Protein AF-A0A1V4YV16-F1 (afdb_monomer_lite)

pLDDT: mean 77.06, std 9.64, range [41.5, 89.38]

Radius of gyration: 13.29 Å; 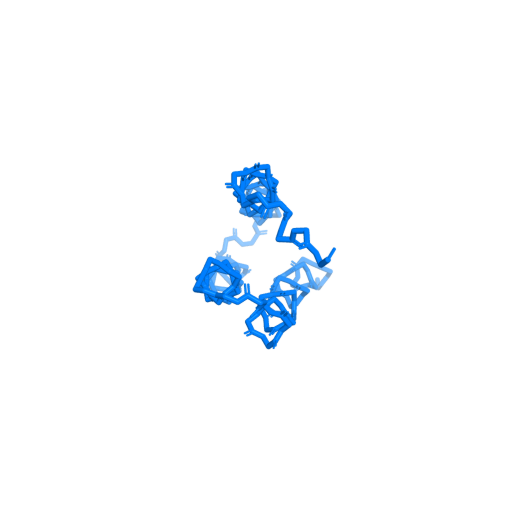chains: 1; bounding box: 34×18×38 Å

Structure (mmCIF, N/CA/C/O backbone):
data_AF-A0A1V4YV16-F1
#
_entry.id   AF-A0A1V4YV16-F1
#
loop_
_atom_site.group_PDB
_atom_site.id
_atom_site.type_symbol
_atom_site.label_atom_id
_atom_site.label_alt_id
_atom_site.label_comp_id
_atom_site.label_asym_id
_atom_site.label_entity_id
_atom_site.label_seq_id
_atom_site.pdbx_PDB_ins_code
_atom_site.Cartn_x
_atom_site.Cartn_y
_atom_site.Cartn_z
_atom_site.occupancy
_atom_site.B_iso_or_equiv
_atom_site.auth_seq_id
_atom_site.auth_comp_id
_atom_site.auth_asym_id
_atom_site.auth_atom_id
_a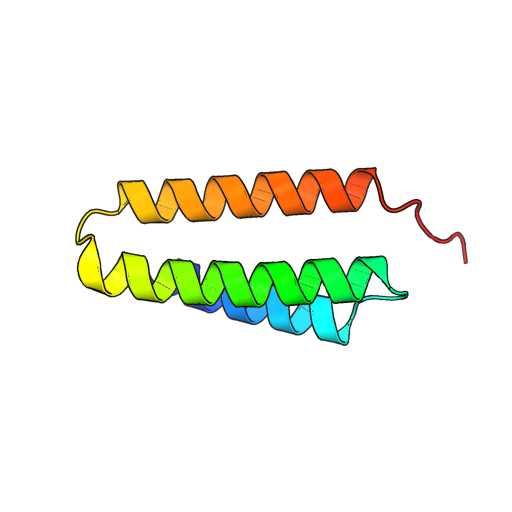tom_site.pdbx_PDB_model_num
ATOM 1 N N . MET A 1 1 ? 15.122 1.429 -8.930 1.00 56.44 1 MET A N 1
ATOM 2 C CA . MET A 1 1 ? 14.963 0.923 -7.545 1.00 56.44 1 MET A CA 1
ATOM 3 C C . MET A 1 1 ? 13.949 1.714 -6.714 1.00 56.44 1 MET A C 1
ATOM 5 O O . MET A 1 1 ? 13.219 1.077 -5.971 1.00 56.44 1 MET A O 1
ATOM 9 N N . LEU A 1 2 ? 13.816 3.043 -6.865 1.00 65.25 2 LEU A N 1
ATOM 10 C CA . LEU A 1 2 ? 12.814 3.831 -6.115 1.00 65.25 2 LEU A CA 1
ATOM 11 C C . LEU A 1 2 ? 11.345 3.409 -6.338 1.00 65.25 2 LEU A C 1
ATOM 13 O O . LEU A 1 2 ? 10.533 3.543 -5.432 1.00 65.25 2 LEU A O 1
ATOM 17 N N . ILE A 1 3 ? 11.004 2.864 -7.511 1.00 64.81 3 ILE A N 1
ATOM 18 C CA . ILE A 1 3 ? 9.623 2.492 -7.879 1.00 64.81 3 ILE A CA 1
ATOM 19 C C . ILE A 1 3 ? 8.971 1.440 -6.960 1.00 64.81 3 ILE A C 1
ATOM 21 O O . ILE A 1 3 ? 7.750 1.419 -6.822 1.00 64.81 3 ILE A O 1
ATOM 25 N N . TYR A 1 4 ? 9.765 0.616 -6.270 1.00 66.31 4 TYR A N 1
ATOM 26 C CA . TYR A 1 4 ? 9.257 -0.435 -5.379 1.00 66.31 4 TYR A CA 1
ATOM 27 C C . TYR A 1 4 ? 8.898 0.074 -3.976 1.00 66.31 4 TYR A C 1
ATOM 29 O O . TYR A 1 4 ? 8.132 -0.573 -3.263 1.00 66.31 4 TYR A O 1
ATOM 37 N N . ILE A 1 5 ? 9.402 1.253 -3.589 1.00 77.44 5 ILE A N 1
ATOM 38 C CA . ILE A 1 5 ? 9.168 1.834 -2.261 1.00 77.44 5 ILE A CA 1
ATOM 39 C C . ILE A 1 5 ? 7.678 2.139 -2.055 1.00 77.44 5 ILE A C 1
ATOM 41 O O . ILE A 1 5 ? 7.144 1.857 -0.986 1.00 77.44 5 ILE A O 1
ATOM 45 N N . GLY A 1 6 ? 6.978 2.625 -3.086 1.00 78.56 6 GLY A N 1
ATOM 46 C CA . GLY A 1 6 ? 5.545 2.935 -2.997 1.00 78.56 6 GLY A CA 1
ATOM 47 C C . GLY A 1 6 ? 4.675 1.727 -2.628 1.00 78.56 6 GLY A C 1
ATOM 48 O O . GLY A 1 6 ? 3.798 1.833 -1.775 1.00 78.56 6 GLY A O 1
ATOM 49 N N . GLY A 1 7 ? 4.972 0.554 -3.194 1.00 75.31 7 GLY A N 1
ATOM 50 C CA . GLY A 1 7 ? 4.255 -0.694 -2.905 1.00 75.31 7 GLY A CA 1
ATOM 51 C C . GLY A 1 7 ? 4.491 -1.201 -1.494 1.00 75.31 7 GLY A C 1
ATOM 52 O O . GLY A 1 7 ? 3.571 -1.663 -0.825 1.00 75.31 7 GLY A O 1
ATOM 53 N N . PHE A 1 8 ? 5.722 -1.053 -1.015 1.00 79.25 8 PHE A N 1
ATOM 54 C CA . PHE A 1 8 ? 6.072 -1.398 0.355 1.00 79.25 8 PHE A CA 1
ATOM 55 C C . PHE A 1 8 ? 5.325 -0.513 1.367 1.00 79.25 8 PHE A C 1
ATOM 57 O O . PHE A 1 8 ? 4.753 -1.024 2.330 1.00 79.25 8 PHE A O 1
ATOM 64 N N . PHE A 1 9 ? 5.237 0.796 1.109 1.00 84.19 9 PHE A N 1
ATOM 65 C CA . PHE A 1 9 ? 4.439 1.716 1.927 1.00 84.19 9 PHE A CA 1
ATOM 66 C C . PHE A 1 9 ? 2.938 1.407 1.882 1.00 84.19 9 PHE A C 1
ATOM 68 O O . PHE A 1 9 ? 2.276 1.495 2.914 1.00 84.19 9 PHE A O 1
ATOM 75 N N . LEU A 1 10 ? 2.410 1.002 0.724 1.00 82.62 10 LEU A N 1
ATOM 76 C CA . LEU A 1 10 ? 1.027 0.543 0.560 1.00 82.62 10 LEU A CA 1
ATOM 77 C C . LEU A 1 10 ? 0.706 -0.653 1.466 1.00 82.62 10 LEU A C 1
ATOM 79 O O . LEU A 1 10 ? -0.292 -0.636 2.186 1.00 82.62 10 LEU A O 1
ATOM 83 N N . ILE A 1 11 ? 1.583 -1.660 1.483 1.00 83.12 11 ILE A N 1
ATOM 84 C CA . ILE A 1 11 ? 1.424 -2.841 2.341 1.00 83.12 11 ILE A CA 1
ATOM 85 C C . ILE A 1 11 ? 1.475 -2.441 3.819 1.00 83.12 11 ILE A C 1
ATOM 87 O O . ILE A 1 11 ? 0.604 -2.845 4.586 1.00 83.12 11 ILE A O 1
ATOM 91 N N . ILE A 1 12 ? 2.446 -1.613 4.220 1.00 85.12 12 ILE A N 1
ATOM 92 C CA . ILE A 1 12 ? 2.557 -1.129 5.606 1.00 85.12 12 ILE A CA 1
ATOM 93 C C . ILE A 1 12 ? 1.302 -0.353 6.017 1.00 85.12 12 ILE A C 1
ATOM 95 O O . ILE A 1 12 ? 0.750 -0.601 7.087 1.00 85.12 12 ILE A O 1
ATOM 99 N N . SER A 1 13 ? 0.821 0.552 5.164 1.00 82.62 13 SER A N 1
ATOM 100 C CA . SER A 1 13 ? -0.398 1.324 5.409 1.00 82.62 13 SER A CA 1
ATOM 101 C C . SER A 1 13 ? -1.619 0.414 5.573 1.00 82.62 13 SER A C 1
ATOM 103 O O . SER A 1 13 ? -2.377 0.587 6.529 1.00 82.62 13 SER A O 1
ATOM 105 N N . GLY A 1 14 ? -1.767 -0.599 4.713 1.00 81.19 14 GLY A N 1
ATOM 106 C CA . GLY A 1 14 ? -2.827 -1.603 4.818 1.00 81.19 14 GLY A CA 1
ATOM 107 C C . GLY A 1 14 ? -2.755 -2.415 6.114 1.00 81.19 14 GLY A C 1
ATOM 108 O O . GLY A 1 14 ? 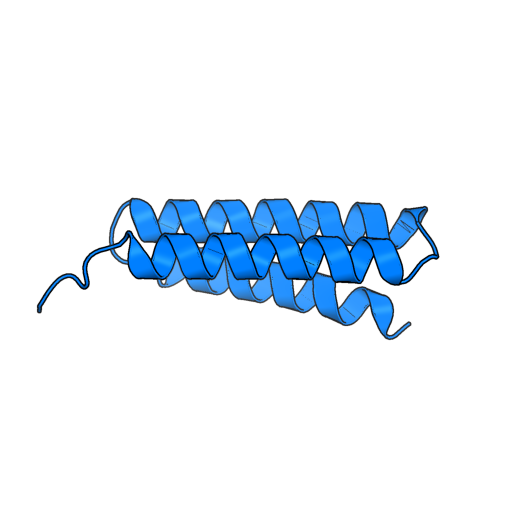-3.773 -2.606 6.777 1.00 81.19 14 GLY A O 1
ATOM 109 N N . ILE A 1 15 ? -1.554 -2.832 6.530 1.00 83.88 15 ILE A N 1
ATOM 110 C CA . ILE A 1 15 ? -1.338 -3.544 7.800 1.00 83.88 15 ILE A CA 1
ATOM 111 C C . ILE A 1 15 ? -1.718 -2.658 8.993 1.00 83.88 15 ILE A C 1
ATOM 113 O O . ILE A 1 15 ? -2.444 -3.108 9.880 1.00 83.88 15 ILE A O 1
ATOM 117 N N . ILE A 1 16 ? -1.279 -1.395 9.012 1.00 83.12 16 ILE A N 1
ATOM 118 C CA . ILE A 1 16 ? -1.618 -0.447 10.084 1.00 83.12 16 ILE A CA 1
ATOM 119 C C . ILE A 1 16 ? -3.133 -0.241 10.147 1.00 83.12 16 ILE A C 1
ATOM 121 O O . ILE A 1 16 ? -3.705 -0.293 11.232 1.00 83.12 16 ILE A O 1
ATOM 125 N N . ALA A 1 17 ? -3.798 -0.061 9.005 1.00 77.00 17 ALA A N 1
ATOM 126 C CA . ALA A 1 17 ? -5.248 0.095 8.947 1.00 77.00 17 ALA A CA 1
ATOM 127 C C . ALA A 1 17 ? -5.996 -1.172 9.402 1.00 77.00 17 ALA A C 1
ATOM 129 O O . ALA A 1 17 ? -7.015 -1.067 10.080 1.00 77.00 17 ALA A O 1
ATOM 130 N N . LEU A 1 18 ? -5.472 -2.365 9.105 1.00 79.62 18 LEU A N 1
ATOM 131 C CA . LEU A 1 18 ? -6.068 -3.630 9.540 1.00 79.62 18 LEU A CA 1
ATOM 132 C C . LEU A 1 18 ? -5.985 -3.811 11.064 1.00 79.62 18 LEU A C 1
ATOM 134 O O . LEU A 1 18 ? -6.927 -4.315 11.676 1.00 79.62 18 LEU A O 1
ATOM 138 N N . ILE A 1 19 ? -4.868 -3.397 11.668 1.00 81.00 19 ILE A N 1
ATOM 139 C CA . ILE A 1 19 ? -4.624 -3.513 13.113 1.00 81.00 19 ILE A CA 1
ATOM 140 C C . ILE A 1 19 ? -5.321 -2.385 13.890 1.00 81.00 19 ILE A C 1
ATOM 142 O O . ILE A 1 19 ? -5.870 -2.627 14.962 1.00 81.00 19 ILE A O 1
ATOM 146 N N . SER A 1 20 ? -5.311 -1.164 13.353 1.00 75.38 20 SER A N 1
ATOM 147 C CA . SER A 1 20 ? -5.835 0.050 13.997 1.00 75.38 20 SER A CA 1
ATOM 148 C C . SER A 1 20 ? -7.326 0.293 13.718 1.00 75.38 20 SER A C 1
ATOM 150 O O . SER A 1 20 ? -7.964 1.120 14.368 1.00 75.38 20 SER A O 1
ATOM 152 N N . GLY A 1 21 ? -7.907 -0.416 12.746 1.00 67.44 21 GLY A N 1
ATOM 153 C CA . GLY A 1 21 ? -9.300 -0.258 12.349 1.00 67.44 21 GLY A CA 1
ATOM 154 C C . GLY A 1 21 ? -10.272 -0.607 13.476 1.00 67.44 21 GLY A C 1
ATOM 155 O O . GLY A 1 21 ? -10.475 -1.783 13.788 1.00 67.44 21 GLY A O 1
ATOM 156 N N . LYS A 1 22 ? -10.915 0.415 14.053 1.00 63.97 22 LYS A N 1
ATOM 157 C CA . LYS A 1 22 ? -12.091 0.250 14.915 1.00 63.97 22 LYS A CA 1
ATOM 158 C C . LYS A 1 22 ? -13.283 -0.160 14.036 1.00 63.97 22 LYS A C 1
ATOM 160 O O . LYS A 1 22 ? -13.573 0.476 13.025 1.00 63.97 22 LYS A O 1
ATOM 165 N N . GLY A 1 23 ? -13.930 -1.267 14.393 1.00 69.81 23 GLY A N 1
ATOM 166 C CA . GLY A 1 23 ? -15.105 -1.789 13.693 1.00 69.81 23 GLY A CA 1
ATOM 167 C C . GLY A 1 23 ? -14.831 -2.555 12.381 1.00 69.81 23 GLY A C 1
ATOM 168 O O . GLY A 1 23 ? -13.689 -2.695 11.932 1.00 69.81 23 GLY A O 1
ATOM 169 N N . PRO A 1 24 ? -15.887 -3.113 11.757 1.00 66.44 24 PRO A N 1
ATOM 170 C CA . PRO A 1 24 ? -15.773 -3.916 10.538 1.00 66.44 24 PRO A CA 1
ATOM 171 C C . PRO A 1 24 ? -15.221 -3.116 9.352 1.00 66.44 24 PRO A C 1
ATOM 173 O O . PRO A 1 24 ? -14.384 -3.627 8.613 1.00 66.44 24 PRO A O 1
ATOM 176 N N . SER A 1 25 ? -15.643 -1.859 9.189 1.00 65.50 25 SER A N 1
ATOM 177 C CA . SER A 1 25 ? -15.240 -0.975 8.085 1.00 65.50 25 SER A CA 1
ATOM 178 C C . SER A 1 25 ? -13.731 -0.716 8.054 1.00 65.50 25 SER A C 1
ATOM 180 O O . SER A 1 25 ? -13.114 -0.836 6.996 1.00 65.50 25 SER A O 1
ATOM 182 N N . GLY A 1 26 ? -13.112 -0.453 9.211 1.00 67.81 26 GLY A N 1
ATOM 183 C CA . GLY A 1 26 ? -11.664 -0.248 9.318 1.00 67.81 26 GLY A CA 1
ATOM 184 C C . GLY A 1 26 ? -10.856 -1.497 8.948 1.00 67.81 26 GLY A C 1
ATOM 185 O O . GLY A 1 26 ? -9.863 -1.410 8.224 1.00 67.81 26 GLY A O 1
ATOM 186 N N . ARG A 1 27 ? -11.327 -2.682 9.360 1.00 75.31 27 ARG A N 1
ATOM 187 C CA . ARG A 1 27 ? -10.691 -3.965 9.009 1.00 75.31 27 ARG A CA 1
ATOM 188 C C . ARG A 1 27 ? -10.801 -4.285 7.517 1.00 75.31 27 ARG A C 1
ATOM 190 O O . ARG A 1 27 ? -9.827 -4.756 6.930 1.00 75.31 27 ARG A O 1
ATOM 197 N N . TRP A 1 28 ? -11.943 -3.992 6.892 1.00 76.50 28 TRP A N 1
ATOM 198 C CA . TRP A 1 28 ? -12.116 -4.144 5.442 1.00 76.50 28 TRP A CA 1
ATOM 199 C C . TRP A 1 28 ? -11.219 -3.183 4.651 1.00 76.50 28 TRP A C 1
ATOM 201 O O . TRP A 1 28 ? -10.594 -3.609 3.680 1.00 76.50 28 TRP A O 1
ATOM 211 N N . GLY A 1 29 ? -11.081 -1.930 5.097 1.00 78.25 29 GLY A N 1
ATOM 212 C CA . GLY A 1 29 ? -10.157 -0.962 4.494 1.00 78.25 29 GLY A CA 1
ATOM 213 C C . GLY A 1 29 ? -8.693 -1.414 4.565 1.00 78.25 29 GLY A C 1
ATOM 214 O O . GLY A 1 29 ? -7.974 -1.358 3.566 1.00 78.25 29 GLY A O 1
ATOM 215 N N . GLY A 1 30 ? -8.268 -1.954 5.711 1.00 80.88 30 GLY A N 1
ATOM 216 C CA . GLY A 1 30 ? -6.926 -2.518 5.873 1.00 80.88 30 GLY A CA 1
ATOM 217 C C . GLY A 1 30 ? -6.656 -3.725 4.975 1.00 80.88 30 GLY A C 1
ATOM 218 O O . GLY A 1 30 ? -5.620 -3.786 4.311 1.00 80.88 30 GLY A O 1
ATOM 219 N N . LEU A 1 31 ? -7.612 -4.654 4.882 1.00 84.62 31 LEU A N 1
ATOM 220 C CA . LEU A 1 31 ? -7.494 -5.825 4.010 1.00 84.62 31 LEU A CA 1
ATOM 221 C C . LEU A 1 31 ? -7.376 -5.427 2.530 1.00 84.62 31 LEU A C 1
ATOM 223 O O . LEU A 1 31 ? -6.523 -5.958 1.817 1.00 84.62 31 LEU A O 1
ATOM 227 N N . LEU A 1 32 ? -8.180 -4.457 2.083 1.00 84.81 32 LEU A N 1
ATOM 228 C CA . LEU A 1 32 ? -8.105 -3.922 0.722 1.00 84.81 32 LEU A CA 1
ATOM 229 C C . LEU A 1 32 ? -6.746 -3.271 0.439 1.00 84.81 32 LEU A C 1
ATOM 231 O O . LEU A 1 32 ? -6.195 -3.488 -0.638 1.00 84.81 32 LEU A O 1
ATOM 235 N N . GLY A 1 33 ? -6.168 -2.544 1.399 1.00 83.69 33 GLY A N 1
ATOM 236 C CA . GLY A 1 33 ? -4.838 -1.949 1.242 1.00 83.69 33 GLY A CA 1
ATOM 237 C C . GLY A 1 33 ? -3.707 -2.965 1.128 1.00 83.69 33 GLY A C 1
ATOM 238 O O . GLY A 1 33 ? -2.811 -2.792 0.302 1.00 83.69 33 GLY A O 1
ATOM 239 N N . ILE A 1 34 ? -3.779 -4.068 1.875 1.00 85.94 34 ILE A N 1
ATOM 240 C CA . ILE A 1 34 ? -2.808 -5.165 1.749 1.00 85.94 34 ILE A CA 1
ATOM 241 C C . ILE A 1 34 ? -2.917 -5.812 0.364 1.00 85.94 34 ILE A C 1
ATOM 243 O O . ILE A 1 34 ? -1.903 -5.990 -0.312 1.00 85.94 34 ILE A O 1
ATOM 247 N N . ILE A 1 35 ? -4.138 -6.121 -0.086 1.00 89.38 35 ILE A N 1
ATOM 248 C CA . ILE A 1 35 ? -4.381 -6.724 -1.404 1.00 89.38 35 ILE A CA 1
ATOM 249 C C . ILE A 1 35 ? -3.869 -5.801 -2.519 1.00 89.38 35 ILE A C 1
ATOM 251 O O . ILE A 1 35 ? -3.142 -6.255 -3.404 1.00 89.38 35 ILE A O 1
ATOM 255 N N . LEU A 1 36 ? -4.175 -4.501 -2.456 1.00 86.44 36 LEU A N 1
ATOM 256 C CA . LEU A 1 36 ? -3.711 -3.536 -3.454 1.00 86.44 36 LEU A CA 1
ATOM 257 C C . LEU A 1 36 ? -2.187 -3.357 -3.435 1.00 86.44 36 LEU A C 1
ATOM 259 O O . LEU A 1 36 ? -1.577 -3.224 -4.494 1.00 86.44 36 LEU A O 1
ATOM 263 N N . GLY A 1 37 ? -1.555 -3.409 -2.261 1.00 84.00 37 GLY A N 1
ATOM 264 C CA . GLY A 1 37 ? -0.098 -3.372 -2.127 1.00 84.00 37 GLY A CA 1
ATOM 265 C C . GLY A 1 37 ? 0.600 -4.605 -2.715 1.00 84.00 37 GLY A C 1
ATOM 266 O O . GLY A 1 37 ? 1.649 -4.480 -3.350 1.00 84.00 37 GLY A O 1
ATOM 267 N N . ILE A 1 38 ? -0.003 -5.791 -2.584 1.00 87.81 38 ILE A N 1
ATOM 268 C CA . ILE A 1 38 ? 0.493 -7.014 -3.236 1.00 87.81 38 ILE A CA 1
ATOM 269 C C . ILE A 1 38 ? 0.368 -6.889 -4.760 1.00 87.81 38 ILE A C 1
ATOM 271 O O . ILE A 1 38 ? 1.336 -7.160 -5.474 1.00 87.81 38 ILE A O 1
ATOM 275 N N . ILE A 1 39 ? -0.778 -6.413 -5.262 1.00 87.19 39 ILE A N 1
ATOM 276 C CA . ILE A 1 39 ? -0.978 -6.147 -6.696 1.00 87.19 39 ILE A CA 1
ATOM 277 C C . ILE A 1 39 ? 0.052 -5.127 -7.198 1.00 87.19 39 ILE A C 1
ATOM 279 O O . ILE A 1 39 ? 0.634 -5.329 -8.262 1.00 87.19 39 ILE A O 1
ATOM 283 N N . TYR A 1 40 ? 0.354 -4.089 -6.412 1.00 84.75 40 TYR A N 1
ATOM 284 C CA . TYR A 1 40 ? 1.392 -3.113 -6.743 1.00 84.75 40 TYR A CA 1
ATOM 285 C C . TYR A 1 40 ? 2.757 -3.765 -6.907 1.00 84.75 40 TYR A C 1
ATOM 287 O O . TYR A 1 40 ? 3.460 -3.449 -7.861 1.00 84.75 40 TYR A O 1
ATOM 295 N N . MET A 1 41 ? 3.158 -4.662 -6.003 1.00 81.25 41 MET A N 1
ATOM 296 C CA . MET A 1 41 ? 4.450 -5.339 -6.132 1.00 81.25 41 MET A CA 1
ATOM 297 C C . MET A 1 41 ? 4.504 -6.225 -7.373 1.00 81.25 41 MET A C 1
ATOM 299 O O . MET A 1 41 ? 5.498 -6.189 -8.091 1.00 81.25 41 MET A O 1
ATOM 303 N N . ILE A 1 42 ? 3.432 -6.967 -7.657 1.00 85.12 42 ILE A N 1
ATOM 304 C CA . ILE A 1 42 ? 3.330 -7.804 -8.858 1.00 85.12 42 ILE A CA 1
ATOM 305 C C . ILE A 1 42 ? 3.480 -6.927 -10.107 1.00 85.12 42 ILE A C 1
ATOM 307 O O . ILE A 1 42 ? 4.369 -7.159 -10.922 1.00 85.12 42 ILE A O 1
ATOM 311 N N . VAL A 1 43 ? 2.688 -5.860 -10.224 1.00 82.50 43 VAL A N 1
ATOM 312 C CA . VAL A 1 43 ? 2.773 -4.919 -11.353 1.00 82.50 43 VAL A CA 1
ATOM 313 C C . VAL A 1 43 ? 4.140 -4.230 -11.396 1.00 82.50 43 VAL A C 1
ATOM 315 O O . VAL A 1 43 ? 4.703 -4.081 -12.470 1.00 82.50 43 VAL A O 1
ATOM 318 N N . GLY A 1 44 ? 4.731 -3.888 -10.253 1.00 77.00 44 GLY A N 1
ATOM 319 C CA . GLY A 1 44 ? 6.080 -3.330 -10.148 1.00 77.00 44 GLY A CA 1
ATOM 320 C C . GLY A 1 44 ? 7.166 -4.222 -10.735 1.00 77.00 44 GLY A C 1
ATOM 321 O O . GLY A 1 44 ? 8.101 -3.714 -11.349 1.00 77.00 44 GLY A O 1
ATOM 322 N N . ILE A 1 45 ? 7.029 -5.538 -10.573 1.00 76.44 45 ILE A N 1
ATOM 323 C CA . ILE A 1 45 ? 7.972 -6.532 -11.093 1.00 76.44 45 ILE A CA 1
ATOM 324 C C . ILE A 1 45 ? 7.824 -6.696 -12.615 1.00 76.44 45 ILE A C 1
ATOM 326 O O . ILE A 1 45 ? 8.830 -6.864 -13.301 1.00 76.44 45 ILE A O 1
ATOM 330 N N . TYR A 1 46 ? 6.600 -6.625 -13.151 1.00 77.12 46 TYR A N 1
ATOM 331 C CA . TYR A 1 46 ? 6.332 -6.893 -14.573 1.00 77.12 46 TYR A CA 1
ATOM 332 C C . TYR A 1 46 ? 6.290 -5.651 -15.468 1.00 77.12 46 TYR A C 1
ATOM 334 O O . TYR A 1 46 ? 6.648 -5.735 -16.640 1.00 77.12 46 TYR A O 1
ATOM 342 N N . ALA A 1 47 ? 5.818 -4.514 -14.958 1.00 66.75 47 ALA A N 1
ATOM 343 C CA . ALA A 1 47 ? 5.427 -3.396 -15.806 1.00 66.75 47 ALA A CA 1
ATOM 344 C C . ALA A 1 47 ? 6.609 -2.549 -16.281 1.00 66.75 47 ALA A C 1
ATOM 346 O O . ALA A 1 47 ? 6.465 -1.917 -17.319 1.00 66.75 47 ALA A O 1
ATOM 347 N N . LEU A 1 48 ? 7.745 -2.511 -15.563 1.00 65.31 48 LEU A N 1
ATOM 348 C CA . LEU A 1 48 ? 8.936 -1.662 -15.820 1.00 65.31 48 LEU A CA 1
ATOM 349 C C . LEU A 1 48 ? 8.664 -0.159 -16.081 1.00 65.31 48 LEU A C 1
ATOM 351 O O . LEU A 1 48 ? 9.606 0.625 -16.179 1.00 65.31 48 LEU A O 1
ATOM 355 N N . ASP A 1 49 ? 7.400 0.254 -16.126 1.00 76.44 49 ASP A N 1
ATOM 356 C CA . ASP A 1 49 ? 6.916 1.591 -16.394 1.00 76.44 49 ASP A CA 1
ATOM 357 C C . ASP A 1 49 ? 6.297 2.157 -15.099 1.00 76.44 49 ASP A C 1
ATOM 359 O O . ASP A 1 49 ? 5.289 1.636 -14.600 1.00 76.44 49 ASP A O 1
ATOM 363 N N . PRO A 1 50 ? 6.899 3.219 -14.531 1.00 75.12 50 PRO A N 1
ATOM 364 C CA . PRO A 1 50 ? 6.431 3.873 -13.312 1.00 75.12 50 PRO A CA 1
ATOM 365 C C . PRO A 1 50 ? 4.982 4.376 -13.376 1.00 75.12 50 PRO A C 1
ATOM 367 O O . PRO A 1 50 ? 4.367 4.580 -12.326 1.00 75.12 50 PRO A O 1
ATOM 370 N N . PHE A 1 51 ? 4.430 4.587 -14.573 1.00 81.69 51 PHE A N 1
ATOM 371 C CA . PHE A 1 51 ? 3.088 5.127 -14.762 1.00 81.69 51 PHE A CA 1
ATOM 372 C C . PHE A 1 51 ? 2.002 4.212 -14.180 1.00 81.69 51 PHE A C 1
ATOM 374 O O . PHE A 1 51 ? 1.130 4.680 -13.447 1.00 81.69 51 PHE A O 1
ATOM 381 N N . TYR A 1 52 ? 2.083 2.900 -14.424 1.00 81.06 52 TYR A N 1
ATOM 382 C CA . TYR A 1 52 ? 1.098 1.938 -13.907 1.00 81.06 52 TYR A CA 1
ATOM 383 C C . TYR A 1 52 ? 1.105 1.865 -12.380 1.00 81.06 52 TYR A C 1
ATOM 385 O O . TYR A 1 52 ? 0.062 1.690 -11.750 1.00 81.06 52 TYR A O 1
ATOM 393 N N . LEU A 1 53 ? 2.279 2.043 -11.779 1.00 81.50 53 LEU A N 1
ATOM 394 C CA . LEU A 1 53 ? 2.452 2.040 -10.333 1.00 81.50 53 LEU A CA 1
ATOM 395 C C . LEU A 1 53 ? 1.833 3.306 -9.727 1.00 81.50 53 LEU A C 1
ATOM 397 O O . LEU A 1 53 ? 1.068 3.223 -8.765 1.00 81.50 53 LEU A O 1
ATOM 401 N N . ALA A 1 54 ? 2.095 4.472 -10.324 1.00 80.81 54 ALA A N 1
ATOM 402 C CA . ALA A 1 54 ? 1.491 5.734 -9.900 1.00 80.81 54 ALA A CA 1
ATOM 403 C C . ALA A 1 54 ? -0.045 5.705 -10.000 1.00 80.81 54 ALA A C 1
ATOM 405 O O . ALA A 1 54 ? -0.728 6.160 -9.081 1.00 80.81 54 ALA A O 1
ATOM 406 N N . LEU A 1 55 ? -0.589 5.109 -11.066 1.00 84.75 55 LEU A N 1
ATOM 407 C CA . LEU A 1 55 ? -2.029 4.911 -11.244 1.00 84.75 55 LEU A CA 1
ATOM 408 C C . LEU A 1 55 ? -2.607 4.054 -10.105 1.00 84.75 55 LEU A C 1
ATOM 410 O O . LEU A 1 55 ? -3.606 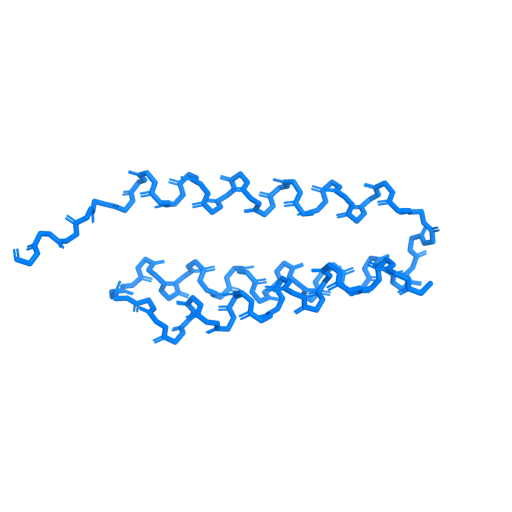4.423 -9.487 1.00 84.75 55 LEU A O 1
ATOM 414 N N . LEU A 1 56 ? -1.945 2.946 -9.771 1.00 83.38 56 LEU A N 1
ATOM 415 C CA . LEU A 1 56 ? -2.406 2.040 -8.722 1.00 83.38 56 LEU A CA 1
ATOM 416 C C . LEU A 1 56 ? -2.394 2.696 -7.327 1.00 83.38 56 LEU A C 1
ATOM 418 O O . LEU A 1 56 ? -3.328 2.497 -6.548 1.00 83.38 56 LEU A O 1
ATOM 422 N N . ILE A 1 57 ? -1.395 3.538 -7.037 1.00 83.94 57 ILE A N 1
ATOM 423 C CA . ILE A 1 57 ? -1.381 4.387 -5.831 1.00 83.94 57 ILE A CA 1
ATOM 424 C C . ILE A 1 57 ? -2.531 5.399 -5.862 1.00 83.94 57 ILE A C 1
ATOM 426 O O . ILE A 1 57 ? -3.210 5.581 -4.854 1.00 83.94 57 ILE A O 1
ATOM 430 N N . GLY A 1 58 ? -2.783 6.043 -7.004 1.00 85.75 58 GLY A N 1
ATOM 431 C CA . GLY A 1 58 ? -3.890 6.989 -7.151 1.00 85.75 58 GLY A CA 1
ATOM 432 C C . GLY A 1 58 ? -5.248 6.350 -6.847 1.00 85.75 58 GLY A C 1
ATOM 433 O O . GLY A 1 58 ? -6.027 6.903 -6.072 1.00 85.75 58 GLY A O 1
ATOM 434 N N . ILE A 1 59 ? -5.499 5.149 -7.380 1.00 86.62 59 ILE A N 1
ATOM 435 C CA . ILE A 1 59 ? -6.716 4.374 -7.089 1.00 86.62 59 ILE A CA 1
ATOM 436 C C . ILE A 1 59 ? -6.818 4.076 -5.592 1.00 86.62 59 ILE A C 1
ATOM 438 O O . ILE A 1 59 ? -7.879 4.279 -5.003 1.00 86.62 59 ILE A O 1
ATOM 442 N N . PHE A 1 60 ? -5.725 3.633 -4.964 1.00 83.62 60 PHE A N 1
ATOM 443 C CA . PHE A 1 60 ? -5.715 3.355 -3.530 1.00 83.62 60 PHE A CA 1
ATOM 444 C C . PHE A 1 60 ? -6.131 4.569 -2.695 1.00 83.62 60 PHE A C 1
ATOM 446 O O . PHE A 1 60 ? -6.997 4.459 -1.830 1.00 83.62 60 PHE A O 1
ATOM 453 N N . LEU A 1 61 ? -5.531 5.731 -2.966 1.00 82.62 61 LEU A N 1
ATOM 454 C CA . LEU A 1 61 ? -5.789 6.957 -2.213 1.00 82.62 61 LEU A CA 1
ATOM 455 C C . LEU A 1 61 ? -7.238 7.426 -2.366 1.00 82.62 61 LEU A C 1
ATOM 457 O O . LEU A 1 61 ? -7.846 7.847 -1.383 1.00 82.62 61 LEU A O 1
ATOM 461 N N . ILE A 1 62 ? -7.808 7.305 -3.569 1.00 88.06 62 ILE A N 1
ATOM 462 C CA . ILE A 1 62 ? -9.219 7.626 -3.815 1.00 88.06 62 ILE A CA 1
ATOM 463 C C . ILE A 1 62 ? -10.122 6.701 -2.995 1.00 88.06 62 ILE A C 1
ATOM 465 O O . ILE A 1 62 ? -11.014 7.185 -2.301 1.00 88.06 62 ILE A O 1
ATOM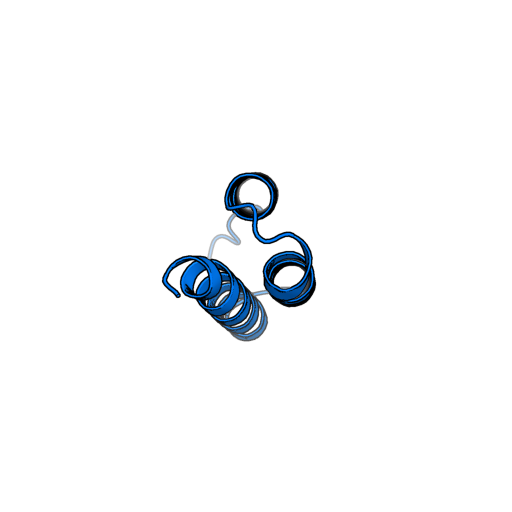 469 N N . LEU A 1 63 ? -9.875 5.388 -3.024 1.00 84.25 63 LEU A N 1
ATOM 470 C CA . LEU A 1 63 ? -10.661 4.422 -2.251 1.00 84.25 63 LEU A CA 1
ATOM 471 C C . LEU A 1 63 ? -10.586 4.712 -0.748 1.00 84.25 63 LEU A C 1
ATOM 473 O O . LEU A 1 63 ? -11.619 4.756 -0.085 1.00 84.25 63 LEU A O 1
ATOM 477 N N . MET A 1 64 ? -9.387 4.967 -0.222 1.00 78.94 64 MET A N 1
ATOM 478 C CA . MET A 1 64 ? -9.193 5.304 1.190 1.00 78.94 64 MET A CA 1
ATOM 479 C C . MET A 1 64 ? -9.896 6.607 1.575 1.00 78.94 64 MET A C 1
ATOM 481 O O . MET A 1 64 ? -10.564 6.651 2.607 1.00 78.94 64 MET A O 1
ATOM 485 N N . GLY A 1 65 ? -9.805 7.643 0.737 1.00 80.31 65 GLY A N 1
ATOM 486 C CA . GLY A 1 65 ? -10.503 8.909 0.961 1.00 80.31 65 GLY A CA 1
ATOM 487 C C . GLY A 1 65 ? -12.024 8.743 0.967 1.00 80.31 65 GLY A C 1
ATOM 488 O O . GLY A 1 65 ? -12.697 9.277 1.845 1.00 80.31 65 GLY A O 1
ATOM 489 N N . ILE A 1 66 ? -12.568 7.938 0.047 1.00 85.19 66 ILE A N 1
ATOM 490 C CA . ILE A 1 66 ? -14.000 7.607 0.019 1.00 85.19 66 ILE A CA 1
ATOM 491 C C . ILE A 1 66 ? -14.397 6.860 1.296 1.00 85.19 66 ILE A C 1
ATOM 493 O O . ILE A 1 66 ? -15.357 7.256 1.953 1.00 85.19 66 ILE A O 1
ATOM 497 N N . PHE A 1 67 ? -13.658 5.819 1.690 1.00 78.50 67 PHE A N 1
ATOM 498 C CA . PHE A 1 67 ? -13.955 5.073 2.916 1.00 78.50 67 PHE A CA 1
ATOM 499 C C . PHE A 1 67 ? -13.891 5.946 4.167 1.00 78.50 67 PHE A C 1
ATOM 501 O O . PHE A 1 67 ? -14.709 5.766 5.066 1.00 78.50 67 PHE A O 1
ATOM 508 N N . GLN A 1 68 ? -12.967 6.902 4.222 1.00 77.31 68 GLN A N 1
ATOM 509 C CA . GLN A 1 68 ? -12.862 7.834 5.339 1.00 77.31 68 GLN A CA 1
ATOM 510 C C . GLN A 1 68 ? -14.081 8.758 5.442 1.00 77.31 68 GLN A C 1
ATOM 512 O O . GLN A 1 68 ? -14.530 9.041 6.546 1.00 77.31 68 GLN A O 1
ATOM 517 N N . ILE A 1 69 ? -14.630 9.208 4.312 1.00 81.69 69 ILE A N 1
ATOM 518 C CA . ILE A 1 69 ? -15.839 10.045 4.285 1.00 81.69 69 ILE A CA 1
ATOM 519 C C . ILE A 1 69 ? -17.086 9.217 4.625 1.00 81.69 69 ILE A C 1
ATOM 521 O O . ILE A 1 69 ? -17.978 9.698 5.320 1.00 81.69 69 ILE A O 1
ATOM 525 N N . LEU A 1 70 ? -17.161 7.978 4.128 1.00 79.06 70 LEU A N 1
ATOM 526 C CA . LEU A 1 70 ? -18.316 7.095 4.321 1.00 79.06 70 LEU A CA 1
ATOM 527 C C . LEU A 1 70 ? -18.349 6.417 5.692 1.00 79.06 70 LEU A C 1
ATOM 529 O O . LEU A 1 70 ? -19.415 5.967 6.105 1.00 79.06 70 LEU A O 1
ATOM 533 N N . THR A 1 71 ? -17.216 6.309 6.383 1.00 69.56 71 THR A N 1
ATOM 534 C CA . THR A 1 71 ? -17.186 5.803 7.755 1.00 69.56 71 THR A CA 1
ATOM 535 C C . THR A 1 71 ? -17.526 6.976 8.672 1.00 69.56 71 THR A C 1
ATOM 537 O O . THR A 1 71 ? -16.673 7.848 8.844 1.00 69.56 71 THR A O 1
ATOM 540 N N . PRO A 1 72 ? -18.747 7.062 9.240 1.00 59.25 72 PRO A N 1
ATOM 541 C CA . PRO A 1 72 ? -19.040 8.102 10.213 1.00 59.25 72 PRO A CA 1
ATOM 542 C C . PRO A 1 72 ? -18.025 7.972 11.344 1.00 59.25 72 PRO A C 1
ATOM 544 O O . PRO A 1 72 ? -17.770 6.862 11.816 1.00 59.25 72 PRO A O 1
ATOM 547 N N . ALA A 1 73 ? -17.414 9.093 11.734 1.00 58.53 73 ALA A N 1
ATOM 548 C CA . ALA A 1 73 ? -16.611 9.145 12.942 1.00 58.53 73 ALA A CA 1
ATOM 549 C C . ALA A 1 73 ? -17.489 8.592 14.064 1.00 58.53 73 ALA A C 1
ATOM 551 O O . ALA A 1 73 ? -18.516 9.185 14.391 1.0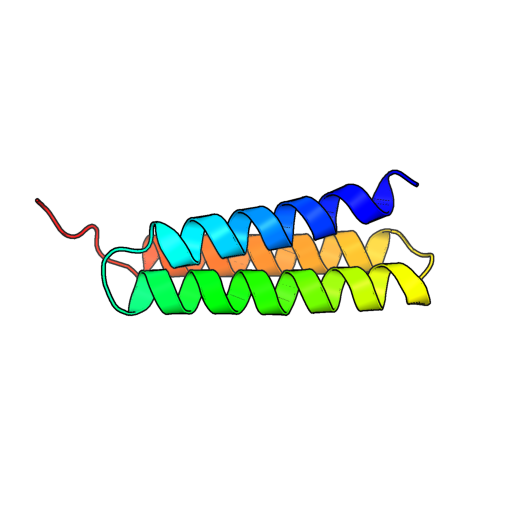0 58.53 73 ALA A O 1
ATOM 552 N N . GLU A 1 74 ? -17.141 7.412 14.571 1.00 55.16 74 GLU A N 1
ATOM 553 C CA . GLU A 1 74 ? -17.739 6.884 15.783 1.00 55.16 74 GLU A CA 1
ATOM 554 C C . GLU A 1 74 ? -17.386 7.919 16.851 1.00 55.16 74 GLU A C 1
ATOM 556 O O . GLU A 1 74 ? -16.225 8.058 17.238 1.00 55.16 74 GLU A O 1
ATOM 561 N N . THR A 1 75 ? -18.359 8.777 17.161 1.00 47.94 75 THR A N 1
ATOM 562 C CA . THR A 1 75 ? -18.259 9.779 18.211 1.00 47.94 75 THR A CA 1
ATOM 563 C C . THR A 1 75 ? -18.055 9.001 19.499 1.00 47.94 75 THR A C 1
ATOM 565 O O . THR A 1 75 ? -18.998 8.365 19.972 1.00 47.94 75 THR A O 1
ATOM 568 N N . GLU A 1 76 ? -16.815 8.981 19.989 1.00 41.50 76 GLU A N 1
ATOM 569 C CA . GLU A 1 76 ? -16.534 8.659 21.390 1.00 41.50 76 GLU A CA 1
ATOM 570 C C . GLU A 1 76 ? -17.310 9.606 22.314 1.00 41.50 76 GLU A C 1
ATOM 572 O O . GLU A 1 76 ? -17.442 10.806 21.966 1.00 41.50 76 GLU A O 1
#

Secondary structure (DSSP, 8-state):
-GGGHHHHHHHHHHHHHHHH--HHHHHHHHHHHHHHHHHHHHHHHHH--HHHHHHHHHHHHHHHHHHHHHS-----

Sequence (76 aa):
MLIYIGGFFLIISGIIALISGKGPSGRWGGLLGIILGIIYMIVGIYALDPFYLALLIGIFLILMGIFQILTPAETE

Foldseek 3Di:
DVLLVLLVVLLVVLCCQCVVPDDPLSNVLSVVSNVLSVVLNVCVVPVVDSPVNVVSSVVNVVVVVVSVVVPPPPDD